Protein AF-A0ABD1UNP8-F1 (afdb_monomer_lite)

Foldseek 3Di:
DDDDDDDDLVVQVVVCVVQQQPPDPVVVVCVVVVHDDPPDDDDPDDDPDDSCVRDNVVKDKDWDWDDDPPPVDPDIFTFIATSNHTGDGDPVSRVCVVVCVVVVVVVVVVPPPPPPD

Radius of gyration: 16.63 Å; chains: 1; bounding box: 44×33×43 Å

Secondary structure (DSSP, 8-state):
--------HHHHHHHHHHTTTT--HHHHHHHHTTPPPPPPPPSS------HHHHS-TT--EEEEEEE-GGGS---EEEEEEETTEEEPPPHHHHHHHHHTTTHHHHHHHHS-TTT--

Sequence (117 aa):
MARLRFAHVETLLPFSCLIGLFLDGSELELILREQPLQLHPKPPQKRIWRGSTVAHFAGNNMLVLYSCPANNSSKYFVQVLHNEYPTPMPVSLLSSIIQQKAKLNDLLQDCFCLVEC

Structure (mmCIF, N/CA/C/O backbone):
data_AF-A0ABD1UNP8-F1
#
_entry.id   AF-A0ABD1UNP8-F1
#
loop_
_atom_site.group_PDB
_atom_site.id
_atom_site.type_symbol
_atom_site.label_atom_id
_atom_site.label_alt_id
_atom_site.label_comp_id
_atom_site.label_asym_id
_atom_site.label_entity_id
_atom_site.label_seq_id
_atom_site.pdbx_PDB_ins_code
_atom_site.Cartn_x
_atom_site.Cartn_y
_atom_site.Cartn_z
_atom_site.occupancy
_atom_site.B_iso_or_equiv
_atom_site.auth_seq_id
_atom_site.auth_comp_id
_atom_site.auth_asym_id
_atom_site.auth_atom_id
_atom_site.pdbx_PDB_model_num
ATOM 1 N N . MET A 1 1 ? -19.095 -1.357 7.943 1.00 67.44 1 MET A N 1
ATOM 2 C CA . MET A 1 1 ? -19.310 -1.567 6.494 1.00 67.44 1 MET A CA 1
ATOM 3 C C . MET A 1 1 ? -17.950 -1.584 5.819 1.00 67.44 1 MET A C 1
ATOM 5 O O . MET A 1 1 ? -17.167 -0.679 6.082 1.00 67.44 1 MET A O 1
ATOM 9 N N . ALA A 1 2 ? -17.642 -2.610 5.026 1.00 84.19 2 ALA A N 1
ATOM 10 C CA . ALA A 1 2 ? -16.392 -2.662 4.268 1.00 84.19 2 ALA A CA 1
ATOM 11 C C . ALA A 1 2 ? -16.511 -1.801 2.999 1.00 84.19 2 ALA A C 1
ATOM 13 O O . ALA A 1 2 ? -17.576 -1.764 2.382 1.00 84.19 2 ALA A O 1
ATOM 14 N N . ARG A 1 3 ? -15.436 -1.100 2.618 1.00 90.06 3 ARG A N 1
ATOM 15 C CA . ARG A 1 3 ? -15.389 -0.270 1.406 1.00 90.06 3 ARG A CA 1
ATOM 16 C C . ARG A 1 3 ? -14.315 -0.800 0.465 1.00 90.06 3 ARG A C 1
ATOM 18 O O . ARG A 1 3 ? -13.137 -0.747 0.800 1.00 90.06 3 ARG A O 1
ATOM 25 N N . LEU A 1 4 ? -14.732 -1.260 -0.711 1.00 91.19 4 LEU A N 1
ATOM 26 C CA . LEU A 1 4 ? -13.843 -1.750 -1.760 1.00 91.19 4 LEU A CA 1
ATOM 27 C C . LEU A 1 4 ? -13.666 -0.678 -2.841 1.00 91.19 4 LEU A C 1
ATOM 29 O O . LEU A 1 4 ? -14.620 0.018 -3.194 1.00 91.19 4 LEU A O 1
ATOM 33 N N . ARG A 1 5 ? -12.441 -0.526 -3.344 1.00 91.62 5 ARG A N 1
ATOM 34 C CA . ARG A 1 5 ? -12.109 0.354 -4.468 1.00 91.62 5 ARG A CA 1
ATOM 35 C C . ARG A 1 5 ? -11.205 -0.405 -5.428 1.00 91.62 5 ARG A C 1
ATOM 37 O O . ARG A 1 5 ? -10.309 -1.115 -4.984 1.00 91.62 5 ARG A O 1
ATOM 44 N N . PHE A 1 6 ? -11.442 -0.217 -6.718 1.00 91.94 6 PHE A N 1
ATOM 45 C CA . PHE A 1 6 ? -10.619 -0.762 -7.790 1.00 91.94 6 PHE A CA 1
ATOM 46 C C . PHE A 1 6 ? -9.884 0.385 -8.466 1.00 91.94 6 PHE A C 1
ATOM 48 O O . PHE A 1 6 ? -10.459 1.459 -8.654 1.00 91.94 6 PHE A O 1
ATOM 55 N N . ALA A 1 7 ? -8.619 0.165 -8.793 1.00 90.00 7 ALA A N 1
ATOM 56 C CA . ALA A 1 7 ? -7.789 1.139 -9.477 1.00 90.00 7 ALA A CA 1
ATOM 57 C C . ALA A 1 7 ? -6.687 0.425 -10.263 1.00 90.00 7 ALA A C 1
ATOM 59 O O . ALA A 1 7 ? -6.402 -0.750 -10.019 1.00 90.00 7 ALA A O 1
ATOM 60 N N . HIS A 1 8 ? -6.077 1.147 -11.198 1.00 90.56 8 HIS A N 1
ATOM 61 C CA . HIS A 1 8 ? -4.928 0.654 -11.946 1.00 90.56 8 HIS A CA 1
ATOM 62 C C . HIS A 1 8 ? -3.647 0.691 -11.098 1.00 90.56 8 HIS A C 1
ATOM 64 O O . HIS A 1 8 ? -3.590 1.352 -10.055 1.00 90.56 8 HIS A O 1
ATOM 70 N N . VAL A 1 9 ? -2.604 -0.014 -11.549 1.00 87.38 9 VAL A N 1
ATOM 71 C CA . VAL A 1 9 ? -1.307 -0.059 -10.852 1.00 87.38 9 VAL A CA 1
ATOM 72 C C . VAL A 1 9 ? -0.693 1.332 -10.714 1.00 87.38 9 VAL A C 1
ATOM 74 O O . VAL A 1 9 ? -0.139 1.661 -9.670 1.00 87.38 9 VAL A O 1
ATOM 77 N N . GLU A 1 10 ? -0.886 2.179 -11.716 1.00 88.19 10 GLU A N 1
ATOM 78 C CA . GLU A 1 10 ? -0.436 3.566 -11.761 1.00 88.19 10 GLU A CA 1
ATOM 79 C C . GLU A 1 10 ? -1.093 4.426 -10.674 1.00 88.19 10 GLU A C 1
ATOM 81 O O . GLU A 1 10 ? -0.539 5.444 -10.282 1.00 88.19 10 GLU A O 1
ATOM 86 N N . THR A 1 11 ? -2.248 4.012 -10.145 1.00 87.56 11 THR A N 1
ATOM 87 C CA . THR A 1 11 ? -2.903 4.654 -8.996 1.00 87.56 11 THR A CA 1
ATOM 88 C C . THR A 1 11 ? -2.509 3.995 -7.677 1.00 87.56 11 THR A C 1
ATOM 90 O O . THR A 1 11 ? -2.325 4.672 -6.667 1.00 87.56 11 THR A O 1
ATOM 93 N N . LEU A 1 12 ? -2.380 2.666 -7.663 1.00 85.19 12 LEU A N 1
ATOM 94 C CA . LEU A 1 12 ? -2.033 1.922 -6.453 1.00 85.19 12 LEU A CA 1
ATOM 95 C C . LEU A 1 12 ? -0.599 2.197 -5.999 1.00 85.19 12 LEU A C 1
ATOM 97 O O . LEU A 1 12 ? -0.359 2.285 -4.801 1.00 85.19 12 LEU A O 1
ATOM 101 N N . LEU A 1 13 ? 0.332 2.377 -6.934 1.00 84.69 13 LEU A N 1
ATOM 102 C CA . LEU A 1 13 ? 1.731 2.656 -6.638 1.00 84.69 13 LEU A CA 1
ATOM 103 C C . LEU A 1 13 ? 1.930 3.974 -5.860 1.00 84.69 13 LEU A C 1
ATOM 105 O O . LEU A 1 13 ? 2.464 3.908 -4.751 1.00 84.69 13 LEU A O 1
ATOM 109 N N . PRO A 1 14 ? 1.478 5.150 -6.346 1.00 82.44 14 PRO A N 1
ATOM 110 C CA . PRO A 1 14 ? 1.598 6.394 -5.587 1.00 82.44 14 PRO A CA 1
ATOM 111 C C . PRO A 1 14 ? 0.795 6.354 -4.284 1.00 82.44 14 PRO A C 1
ATOM 113 O O . PRO A 1 14 ? 1.245 6.897 -3.279 1.00 82.44 14 PRO A O 1
ATOM 116 N N . PHE A 1 15 ? -0.346 5.655 -4.249 1.00 83.25 15 PHE A N 1
ATOM 117 C CA . PHE A 1 15 ? -1.087 5.447 -3.005 1.00 83.25 15 PHE A CA 1
ATOM 118 C C . PHE A 1 15 ? -0.271 4.661 -1.967 1.00 83.25 15 PHE A C 1
ATOM 120 O O . PHE A 1 15 ? -0.201 5.064 -0.808 1.00 83.25 15 PHE A O 1
ATOM 127 N N . SER A 1 16 ? 0.383 3.568 -2.373 1.00 82.12 16 SER A N 1
ATOM 128 C CA . SER A 1 16 ? 1.272 2.788 -1.507 1.00 82.12 16 SER A CA 1
ATOM 129 C C . SER A 1 16 ? 2.471 3.606 -1.013 1.00 82.12 16 SER A C 1
ATOM 131 O O . SER A 1 16 ? 2.877 3.431 0.137 1.00 82.12 16 SER A O 1
ATOM 133 N N . CYS A 1 17 ? 3.001 4.517 -1.835 1.00 78.50 17 CYS A N 1
ATOM 134 C CA . CYS A 1 17 ? 4.031 5.473 -1.419 1.00 78.50 17 CYS A CA 1
ATOM 135 C C . CYS A 1 17 ? 3.499 6.468 -0.379 1.00 78.50 17 CYS A C 1
ATOM 137 O O . CYS A 1 17 ? 4.142 6.673 0.646 1.00 78.50 17 CYS A O 1
ATOM 139 N N . LEU A 1 18 ? 2.308 7.034 -0.605 1.00 78.31 18 LEU A N 1
ATOM 140 C CA . LEU A 1 18 ? 1.683 8.021 0.283 1.00 78.31 18 LEU A CA 1
ATOM 141 C C . LEU A 1 18 ? 1.459 7.472 1.697 1.00 78.31 18 LEU A C 1
ATOM 143 O O . LEU A 1 18 ? 1.708 8.163 2.680 1.00 78.31 18 LEU A O 1
ATOM 147 N N . ILE A 1 19 ? 1.011 6.220 1.810 1.00 78.62 19 ILE A N 1
ATOM 148 C CA . ILE A 1 19 ? 0.813 5.562 3.113 1.00 78.62 19 ILE A CA 1
ATOM 149 C C . ILE A 1 19 ? 2.109 4.972 3.691 1.00 78.62 19 ILE A C 1
ATOM 151 O O . ILE A 1 19 ? 2.082 4.340 4.746 1.00 78.62 19 ILE A O 1
ATOM 155 N N . GLY A 1 20 ? 3.235 5.140 2.994 1.00 78.88 20 GLY A N 1
ATOM 156 C CA . GLY A 1 20 ? 4.552 4.705 3.441 1.00 78.88 20 GLY A CA 1
ATOM 157 C C . GLY A 1 20 ? 4.738 3.190 3.521 1.00 78.88 20 GLY A C 1
ATOM 158 O O . GLY A 1 20 ? 5.527 2.727 4.338 1.00 78.88 20 GLY A O 1
ATOM 159 N N . LEU A 1 21 ? 4.026 2.406 2.703 1.00 81.00 21 LEU A N 1
ATOM 160 C CA . LEU A 1 21 ? 4.005 0.939 2.814 1.00 81.00 21 LEU A CA 1
ATOM 161 C C . LEU A 1 21 ? 5.357 0.276 2.493 1.00 81.00 21 LEU A C 1
ATOM 163 O O . LEU A 1 21 ? 5.636 -0.818 2.973 1.00 81.00 21 LEU A O 1
ATOM 167 N N . PHE A 1 22 ? 6.187 0.940 1.687 1.00 79.94 22 PHE A N 1
ATOM 168 C CA . PHE A 1 22 ? 7.488 0.437 1.227 1.00 79.94 22 PHE A CA 1
ATOM 169 C C . PHE A 1 22 ? 8.627 1.434 1.475 1.00 79.94 22 PHE A C 1
ATOM 171 O O . PHE A 1 22 ? 9.646 1.374 0.789 1.00 79.94 22 PHE A O 1
ATOM 178 N N . LEU A 1 23 ? 8.444 2.374 2.409 1.00 75.56 23 LEU A N 1
ATOM 179 C CA . LEU A 1 23 ? 9.505 3.305 2.794 1.00 75.56 23 LEU A CA 1
ATOM 180 C C . LEU A 1 23 ? 10.546 2.586 3.648 1.00 75.56 23 LEU A C 1
ATOM 182 O O . LEU A 1 23 ? 10.195 1.886 4.601 1.00 75.56 23 LEU A O 1
ATOM 186 N N . ASP A 1 24 ? 11.819 2.794 3.324 1.00 70.06 24 ASP A N 1
ATOM 187 C CA . ASP A 1 24 ? 12.915 2.297 4.145 1.00 70.06 24 ASP A CA 1
ATOM 188 C C . ASP A 1 24 ? 13.123 3.212 5.362 1.00 70.06 24 ASP A C 1
ATOM 190 O O . ASP A 1 24 ? 13.018 4.442 5.281 1.00 70.06 24 ASP A O 1
ATOM 194 N N . GLY A 1 25 ? 13.404 2.616 6.520 1.00 66.12 25 GLY A N 1
ATOM 195 C CA . GLY A 1 25 ? 13.386 3.320 7.806 1.00 66.12 25 GLY A CA 1
ATOM 196 C C . GLY A 1 25 ? 14.410 4.456 7.908 1.00 66.12 25 GLY A C 1
ATOM 197 O O . GLY A 1 25 ? 14.157 5.445 8.593 1.00 66.12 25 GLY A O 1
ATOM 198 N N . SER A 1 26 ? 15.542 4.355 7.204 1.00 71.31 26 SER A N 1
ATOM 199 C CA . SER A 1 26 ? 16.569 5.404 7.171 1.00 71.31 26 SER A CA 1
ATOM 200 C C . SER A 1 26 ? 16.169 6.624 6.341 1.00 71.31 26 SER A C 1
ATOM 202 O O . SER A 1 26 ? 16.604 7.734 6.639 1.00 71.31 26 SER A O 1
ATOM 204 N N . GLU A 1 27 ? 15.350 6.437 5.305 1.00 72.75 27 GLU A N 1
ATOM 205 C CA . GLU A 1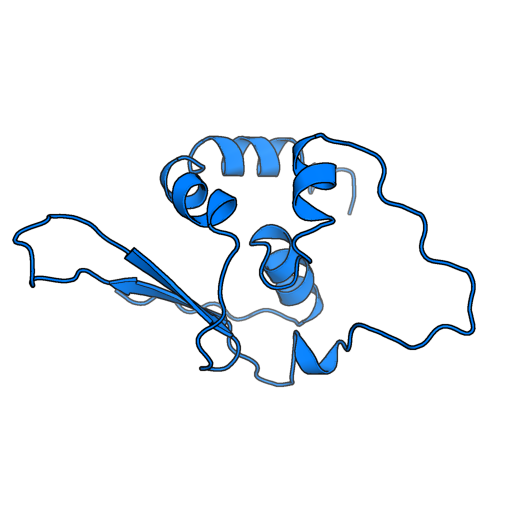 27 ? 14.907 7.520 4.418 1.00 72.75 27 GLU A CA 1
ATOM 206 C C . GLU A 1 27 ? 13.713 8.275 5.002 1.00 72.75 27 GLU A C 1
ATOM 208 O O . GLU A 1 27 ? 13.574 9.476 4.779 1.00 72.75 27 GLU A O 1
ATOM 213 N N . LEU A 1 28 ? 12.888 7.606 5.813 1.00 73.50 28 LEU A N 1
ATOM 214 C CA . LEU A 1 28 ? 11.719 8.217 6.440 1.00 73.50 28 LEU A CA 1
ATOM 215 C C . LEU A 1 28 ? 12.079 9.433 7.307 1.00 73.50 28 LEU A C 1
ATOM 217 O O . LEU A 1 28 ? 11.409 10.457 7.227 1.00 73.50 28 LEU A O 1
ATOM 221 N N . GLU A 1 29 ? 13.144 9.350 8.108 1.00 74.88 29 GLU A N 1
ATOM 222 C CA . GLU A 1 29 ? 13.612 10.477 8.932 1.00 74.88 29 GLU A CA 1
ATOM 223 C C . GLU A 1 29 ? 14.069 11.672 8.086 1.00 74.88 29 GLU A C 1
ATOM 225 O O . GLU A 1 29 ? 13.852 12.819 8.474 1.00 74.88 29 GLU A O 1
ATOM 230 N N . LEU A 1 30 ? 14.680 11.415 6.927 1.00 76.75 30 LEU A N 1
ATOM 231 C CA . LEU A 1 30 ? 15.103 12.462 5.996 1.00 76.75 30 LEU A CA 1
ATOM 232 C C . LEU A 1 30 ? 13.887 13.120 5.339 1.00 76.75 30 LEU A C 1
ATOM 234 O O . LEU A 1 30 ? 13.800 14.345 5.323 1.00 76.75 30 LEU A O 1
ATOM 238 N N . ILE A 1 31 ? 12.917 12.316 4.889 1.00 74.81 31 ILE A N 1
ATOM 239 C CA . ILE A 1 31 ? 11.660 12.788 4.290 1.00 74.81 31 ILE A CA 1
ATOM 240 C C . ILE A 1 31 ? 10.874 13.645 5.288 1.00 74.81 31 ILE A C 1
ATOM 242 O O . ILE A 1 31 ? 10.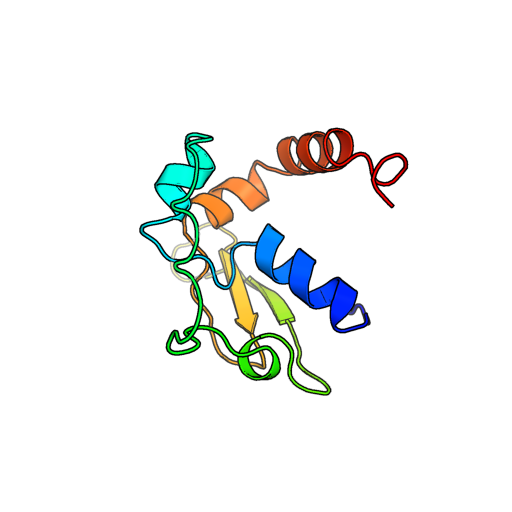432 14.737 4.946 1.00 74.81 31 ILE A O 1
ATOM 246 N N . LEU A 1 32 ? 10.739 13.195 6.540 1.00 73.31 32 LEU A N 1
ATOM 247 C CA . LEU A 1 32 ? 10.028 13.938 7.588 1.00 73.31 32 LEU A CA 1
ATOM 248 C C . LEU A 1 32 ? 10.690 15.276 7.943 1.00 73.31 32 LEU A C 1
ATOM 250 O O . LEU A 1 32 ? 10.021 16.164 8.466 1.00 73.31 32 LEU A O 1
ATOM 254 N N . ARG A 1 33 ? 11.993 15.414 7.684 1.00 81.31 33 ARG A N 1
ATOM 255 C CA . ARG A 1 33 ? 12.763 16.649 7.890 1.00 81.31 33 ARG A CA 1
ATOM 256 C C . ARG A 1 33 ? 12.927 17.465 6.609 1.00 81.31 33 ARG A C 1
ATOM 258 O O . ARG A 1 33 ? 13.714 18.408 6.620 1.00 81.31 33 ARG A O 1
ATOM 265 N N . GLU A 1 34 ? 12.247 17.075 5.528 1.00 79.31 34 GLU A N 1
ATOM 266 C CA . GLU A 1 34 ? 12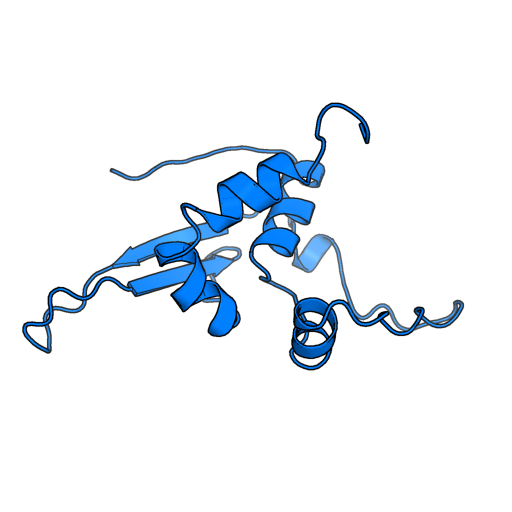.351 17.686 4.195 1.00 79.31 34 GLU A CA 1
ATOM 267 C C . GLU A 1 34 ? 13.804 17.787 3.701 1.00 79.31 34 GLU A C 1
ATOM 269 O O . GLU A 1 34 ? 14.193 18.703 2.977 1.00 79.31 34 GLU A O 1
ATOM 274 N N . GLN A 1 35 ? 14.640 16.835 4.116 1.00 81.50 35 GLN A N 1
ATOM 275 C CA . GLN A 1 35 ? 16.033 16.785 3.706 1.00 81.50 35 GLN A CA 1
ATOM 276 C C . GLN A 1 35 ? 16.158 16.088 2.353 1.00 81.50 35 GLN A C 1
ATOM 278 O O . GLN A 1 35 ? 15.440 15.121 2.081 1.00 81.50 35 GLN A O 1
ATOM 283 N N . PRO A 1 36 ? 17.094 16.540 1.501 1.00 79.75 36 PRO A N 1
ATOM 284 C CA . PRO A 1 36 ? 17.315 15.914 0.213 1.00 79.75 36 PRO A CA 1
ATOM 285 C C . PRO A 1 36 ? 17.742 14.456 0.403 1.00 79.75 36 PRO A C 1
ATOM 287 O O . PRO A 1 36 ? 18.699 14.154 1.121 1.00 79.75 36 PRO A O 1
ATOM 290 N N . LEU A 1 37 ? 17.036 13.554 -0.276 1.00 80.19 37 LEU A N 1
ATOM 291 C CA . LEU A 1 37 ? 17.440 12.158 -0.384 1.00 80.19 37 LEU A CA 1
ATOM 292 C C . LEU A 1 37 ? 18.716 12.062 -1.226 1.00 80.19 37 LEU A C 1
ATOM 294 O O . LEU A 1 37 ? 18.934 12.845 -2.156 1.00 80.19 37 LEU A O 1
ATOM 298 N N . GLN A 1 38 ? 19.572 11.091 -0.906 1.00 80.38 38 GLN A N 1
ATOM 299 C CA . GLN A 1 38 ? 20.742 10.835 -1.737 1.00 80.38 38 GLN A CA 1
ATOM 300 C C . GLN A 1 38 ? 20.282 10.392 -3.124 1.00 80.38 38 GLN A C 1
ATOM 302 O O . GLN A 1 38 ? 19.443 9.503 -3.264 1.00 80.38 38 GLN A O 1
ATOM 307 N N . LEU A 1 39 ? 20.846 11.015 -4.158 1.00 78.31 39 LEU A N 1
ATOM 308 C CA . LEU A 1 39 ? 20.573 10.616 -5.531 1.00 78.31 39 LEU A CA 1
ATOM 309 C C . LEU A 1 39 ? 20.966 9.153 -5.718 1.00 78.31 39 LEU A C 1
ATOM 311 O O . LEU A 1 39 ? 22.088 8.755 -5.389 1.00 78.31 39 LEU A O 1
ATOM 315 N N . HIS A 1 40 ? 20.051 8.368 -6.289 1.00 73.88 40 HIS A N 1
ATOM 316 C CA . HIS A 1 40 ? 20.360 6.994 -6.645 1.00 73.88 40 HIS A CA 1
ATOM 317 C C . HIS A 1 40 ? 21.594 6.963 -7.563 1.00 73.88 40 HIS A C 1
ATOM 319 O O . HIS A 1 40 ? 21.676 7.742 -8.522 1.00 73.88 40 HIS A O 1
ATOM 325 N N . PRO A 1 41 ? 22.569 6.079 -7.296 1.00 82.06 41 PRO A N 1
ATOM 326 C CA . PRO A 1 41 ? 23.761 5.989 -8.122 1.00 82.06 41 PRO A CA 1
ATOM 327 C C . PRO A 1 41 ? 23.413 5.595 -9.559 1.00 82.06 41 PRO A C 1
ATOM 329 O O . PRO A 1 41 ? 22.428 4.901 -9.824 1.00 82.06 41 PRO A O 1
ATOM 332 N N . LYS A 1 42 ? 24.255 6.018 -10.506 1.00 81.12 42 LYS A N 1
ATOM 333 C CA . LYS A 1 42 ? 24.051 5.700 -11.922 1.00 81.12 42 LYS A CA 1
ATOM 334 C C . LYS A 1 42 ? 24.090 4.177 -12.151 1.00 81.12 42 LYS A C 1
ATOM 336 O O . LYS A 1 42 ? 24.870 3.486 -11.492 1.00 81.12 42 LYS A O 1
ATOM 341 N N . PRO A 1 43 ? 23.287 3.644 -13.091 1.00 80.94 43 PRO A N 1
ATOM 342 C CA . PRO A 1 43 ? 23.378 2.243 -13.498 1.00 80.94 43 PRO A CA 1
ATOM 343 C C . PRO A 1 43 ? 24.807 1.862 -13.944 1.00 80.94 43 PRO A C 1
ATOM 345 O O . PRO A 1 43 ? 25.510 2.724 -14.475 1.00 80.94 43 PRO A O 1
ATOM 348 N N . PRO A 1 44 ? 25.233 0.589 -13.806 1.00 84.62 44 PRO A N 1
ATOM 349 C CA . PRO A 1 44 ? 24.441 -0.572 -13.404 1.00 84.62 44 PRO A CA 1
ATOM 350 C C . PRO A 1 44 ? 24.365 -0.740 -11.880 1.00 84.62 44 PRO A C 1
ATOM 352 O O . PRO A 1 44 ? 25.372 -0.877 -11.192 1.00 84.62 44 PRO A O 1
ATOM 355 N N . GLN A 1 45 ? 23.141 -0.795 -11.358 1.00 78.31 45 GLN A N 1
ATOM 356 C CA . GLN A 1 45 ? 22.864 -1.054 -9.948 1.00 78.31 45 GLN A CA 1
ATOM 357 C C . GLN A 1 45 ? 21.948 -2.261 -9.796 1.00 78.31 45 GLN A C 1
ATOM 359 O O . GLN A 1 45 ? 21.071 -2.508 -10.629 1.00 78.31 45 GLN A O 1
ATOM 364 N N . LYS A 1 46 ? 22.123 -3.006 -8.701 1.00 80.25 46 LYS A N 1
ATOM 365 C CA . LYS A 1 46 ? 21.190 -4.072 -8.345 1.00 80.25 46 LYS A CA 1
ATOM 366 C C . LYS A 1 46 ? 19.862 -3.429 -7.961 1.00 80.25 46 LYS A C 1
ATOM 368 O O . LYS A 1 46 ? 19.785 -2.663 -7.008 1.00 80.25 46 LYS A O 1
ATOM 373 N N . ARG A 1 47 ? 18.814 -3.755 -8.712 1.00 73.44 47 ARG A N 1
ATOM 374 C CA . ARG A 1 47 ? 17.459 -3.279 -8.445 1.00 73.44 47 ARG A CA 1
ATOM 375 C C . ARG A 1 47 ? 17.009 -3.769 -7.060 1.00 73.44 47 ARG A C 1
ATOM 377 O O . ARG A 1 47 ? 16.796 -4.968 -6.884 1.00 73.44 47 ARG A O 1
ATOM 384 N N . ILE A 1 48 ? 16.860 -2.844 -6.114 1.00 74.25 48 ILE A N 1
ATOM 385 C CA . ILE A 1 48 ? 16.353 -3.116 -4.756 1.00 74.25 48 ILE A CA 1
ATOM 386 C C . ILE A 1 48 ? 14.828 -3.268 -4.714 1.00 74.25 48 ILE A C 1
ATOM 388 O O . ILE A 1 48 ? 14.295 -3.905 -3.814 1.00 74.25 48 ILE A O 1
ATOM 392 N N . TRP A 1 49 ? 14.131 -2.748 -5.726 1.00 74.31 49 TRP A N 1
ATOM 393 C CA . TRP A 1 49 ? 12.675 -2.654 -5.740 1.00 74.31 49 TRP A CA 1
ATOM 394 C C . TRP A 1 49 ? 12.065 -3.280 -6.994 1.00 74.31 49 TRP A C 1
ATOM 396 O O . TRP A 1 49 ? 12.526 -3.024 -8.103 1.00 74.31 49 TRP A O 1
ATOM 406 N N . ARG A 1 50 ? 11.015 -4.095 -6.871 1.00 81.88 50 ARG A N 1
ATOM 407 C CA . ARG A 1 50 ? 10.344 -4.714 -8.026 1.00 81.88 50 ARG A CA 1
ATOM 408 C C . ARG A 1 50 ? 8.882 -4.294 -8.068 1.00 81.88 50 ARG A C 1
ATOM 410 O O . ARG A 1 50 ? 8.152 -4.554 -7.122 1.00 81.88 50 ARG A O 1
ATOM 417 N N . GLY A 1 51 ? 8.451 -3.749 -9.207 1.00 79.06 51 GLY A N 1
ATOM 418 C CA . GLY A 1 51 ? 7.051 -3.368 -9.421 1.00 79.06 51 GLY A CA 1
ATOM 419 C C . GLY A 1 51 ? 6.089 -4.535 -9.249 1.00 79.06 51 GLY A C 1
ATOM 420 O O . GLY A 1 51 ? 5.036 -4.356 -8.652 1.00 79.06 51 GLY A O 1
ATOM 421 N N . SER A 1 52 ? 6.505 -5.743 -9.654 1.00 82.69 52 SER A N 1
ATOM 422 C CA . SER A 1 52 ? 5.753 -6.960 -9.354 1.00 82.69 52 SER A CA 1
ATOM 423 C C . SER A 1 52 ? 5.494 -7.062 -7.856 1.00 82.69 52 SER A C 1
ATOM 425 O O . SER A 1 52 ? 4.344 -7.145 -7.489 1.00 82.69 52 SER A O 1
ATOM 427 N N . THR A 1 53 ? 6.515 -6.914 -7.005 1.00 82.31 53 THR A N 1
ATOM 428 C CA . THR A 1 53 ? 6.406 -7.053 -5.544 1.00 82.31 53 THR A CA 1
ATOM 429 C C . THR A 1 53 ? 5.415 -6.077 -4.907 1.00 82.31 53 THR A C 1
ATOM 431 O O . THR A 1 53 ? 4.768 -6.452 -3.939 1.00 82.31 53 THR A O 1
ATOM 434 N N . VAL A 1 54 ? 5.281 -4.862 -5.443 1.00 80.94 54 VAL A N 1
ATOM 435 C CA . VAL A 1 54 ? 4.411 -3.814 -4.877 1.00 80.94 54 VAL A CA 1
ATOM 436 C C . VAL A 1 54 ? 3.013 -3.791 -5.482 1.00 80.94 54 VAL A C 1
ATOM 438 O O . VAL A 1 54 ? 2.050 -3.435 -4.810 1.00 80.94 54 VAL A O 1
ATOM 441 N N . ALA A 1 55 ? 2.877 -4.149 -6.751 1.00 84.94 55 ALA A N 1
ATOM 442 C CA . ALA A 1 55 ? 1.607 -4.099 -7.452 1.00 84.94 55 ALA A CA 1
ATOM 443 C C . ALA A 1 55 ? 1.511 -5.261 -8.440 1.00 84.94 55 ALA A C 1
ATOM 445 O O . ALA A 1 55 ? 1.602 -5.104 -9.659 1.00 84.94 55 ALA A O 1
ATOM 446 N N . HIS A 1 56 ? 1.344 -6.457 -7.878 1.00 86.06 56 HIS A N 1
ATOM 447 C CA . HIS A 1 56 ? 1.060 -7.663 -8.641 1.00 86.06 56 HIS A CA 1
ATOM 448 C C . HIS A 1 56 ? -0.290 -7.548 -9.363 1.00 86.06 56 HIS A C 1
ATOM 450 O O . HIS A 1 56 ? -1.194 -6.823 -8.934 1.00 86.06 56 HIS A O 1
ATOM 456 N N . PHE A 1 57 ? -0.453 -8.325 -10.435 1.00 87.19 57 PHE A N 1
ATOM 457 C CA . PHE A 1 57 ? -1.757 -8.495 -11.068 1.00 87.19 57 PHE A CA 1
ATOM 458 C C . PHE A 1 57 ? -2.790 -8.963 -10.045 1.00 87.19 57 PHE A C 1
ATOM 460 O O . PHE A 1 57 ? -2.538 -9.906 -9.298 1.00 87.19 57 PHE A O 1
ATOM 467 N N . ALA A 1 58 ? -3.939 -8.285 -10.028 1.00 88.50 58 ALA A N 1
ATOM 468 C CA . ALA A 1 58 ? -5.012 -8.513 -9.060 1.00 88.50 58 ALA A CA 1
ATOM 469 C C . ALA A 1 58 ? -4.577 -8.393 -7.582 1.00 88.50 58 ALA A C 1
ATOM 471 O O . ALA A 1 58 ? -5.234 -8.947 -6.702 1.00 88.50 58 ALA A O 1
ATOM 472 N N . GLY A 1 59 ? -3.498 -7.655 -7.298 1.00 87.38 59 GLY A N 1
ATOM 473 C CA . GLY A 1 59 ? -3.055 -7.393 -5.933 1.00 87.38 59 GLY A CA 1
ATOM 474 C C . GLY A 1 59 ? -4.102 -6.621 -5.131 1.00 87.38 59 GLY A C 1
ATOM 475 O O . GLY A 1 59 ? -4.776 -5.728 -5.651 1.00 87.38 59 GLY A O 1
ATOM 476 N N . ASN A 1 60 ? -4.225 -6.953 -3.846 1.00 89.50 60 ASN A N 1
ATOM 477 C CA . ASN A 1 60 ? -5.107 -6.255 -2.916 1.00 89.50 60 ASN A CA 1
ATOM 478 C C . ASN A 1 60 ? -4.307 -5.485 -1.854 1.00 89.50 60 ASN A C 1
ATOM 480 O O . ASN A 1 60 ? -3.237 -5.901 -1.428 1.00 89.50 60 ASN A O 1
ATOM 484 N N . ASN A 1 61 ? -4.826 -4.331 -1.441 1.00 88.75 61 ASN A N 1
ATOM 485 C CA . ASN A 1 61 ? -4.306 -3.546 -0.325 1.00 88.75 61 ASN A CA 1
ATOM 486 C C . ASN A 1 61 ? -5.465 -3.309 0.634 1.00 88.75 61 ASN A C 1
ATOM 488 O O . ASN A 1 61 ? -6.436 -2.644 0.271 1.00 88.75 61 ASN A O 1
ATOM 492 N N . MET A 1 62 ? -5.387 -3.868 1.839 1.00 90.19 62 MET A N 1
ATOM 493 C CA . MET A 1 62 ? -6.457 -3.772 2.828 1.00 90.19 62 MET A CA 1
ATOM 494 C C . MET A 1 62 ? -6.014 -2.964 4.040 1.00 90.19 62 MET A C 1
ATOM 496 O O . MET A 1 62 ? -4.953 -3.204 4.608 1.00 90.19 62 MET A O 1
ATOM 500 N N . LEU A 1 63 ? -6.874 -2.039 4.463 1.00 88.94 63 LEU A N 1
ATOM 501 C CA . LEU A 1 63 ? -6.771 -1.325 5.732 1.00 88.94 63 LEU A CA 1
ATOM 502 C C . LEU A 1 63 ? -7.850 -1.878 6.662 1.00 88.94 63 LEU A C 1
ATOM 504 O O . LEU A 1 63 ? -9.042 -1.645 6.454 1.00 88.94 63 LEU A O 1
ATOM 508 N N . VAL A 1 64 ? -7.430 -2.642 7.664 1.00 88.12 64 VAL A N 1
ATOM 509 C CA . VAL A 1 64 ? -8.313 -3.320 8.611 1.00 88.12 64 VAL A CA 1
ATOM 510 C C . VAL A 1 64 ? -8.366 -2.515 9.901 1.00 88.12 64 VAL A C 1
ATOM 512 O O . VAL A 1 64 ? -7.360 -2.372 10.590 1.00 88.12 64 VAL A O 1
ATOM 515 N N . LEU A 1 65 ? -9.549 -1.998 10.233 1.00 86.25 65 LEU A N 1
ATOM 516 C CA . LEU A 1 65 ? -9.822 -1.373 11.524 1.00 86.25 65 LEU A CA 1
ATOM 517 C C . LEU A 1 65 ? -10.393 -2.431 12.472 1.00 86.25 65 LEU A C 1
ATOM 519 O O . LEU A 1 65 ? -11.443 -3.005 12.183 1.00 86.25 65 LEU A O 1
ATOM 523 N N . TYR A 1 66 ? -9.734 -2.673 13.600 1.00 84.62 66 TYR A N 1
ATOM 524 C CA . TYR A 1 66 ? -10.184 -3.643 14.599 1.00 84.62 66 TYR A CA 1
ATOM 525 C C . TYR A 1 66 ? -10.042 -3.092 16.020 1.00 84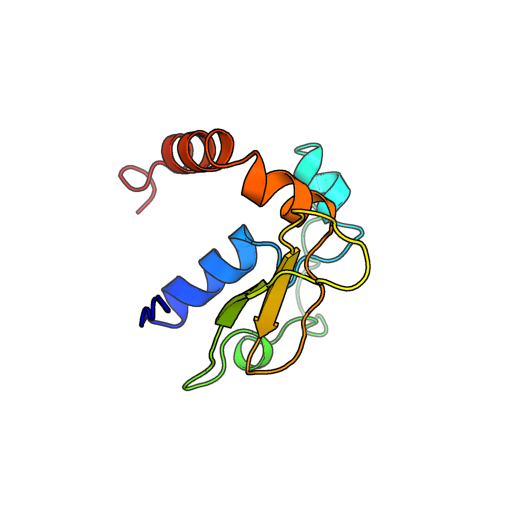.62 66 TYR A C 1
ATOM 527 O O . TYR A 1 66 ? -9.275 -2.165 16.276 1.00 84.62 66 TYR A O 1
ATOM 535 N N . SER A 1 67 ? -10.799 -3.654 16.959 1.00 84.00 67 SER A N 1
ATOM 536 C CA . SER A 1 67 ? -10.682 -3.366 18.389 1.00 84.00 67 SER A CA 1
ATOM 537 C C . SER A 1 67 ? -10.341 -4.651 19.137 1.00 84.00 67 SER A C 1
ATOM 539 O O . SER A 1 67 ? -10.817 -5.732 18.792 1.00 84.00 67 SER A O 1
ATOM 541 N N . CYS A 1 68 ? -9.482 -4.547 20.152 1.00 81.75 68 CYS A N 1
ATOM 542 C CA . CYS A 1 68 ? -9.128 -5.679 21.001 1.00 81.75 68 CYS A CA 1
ATOM 543 C C . CYS A 1 68 ? -9.877 -5.558 22.339 1.00 81.75 68 CYS A C 1
ATOM 545 O O . CYS A 1 68 ? -9.557 -4.661 23.126 1.00 81.75 68 CYS A O 1
ATOM 547 N N . PRO A 1 69 ? -10.857 -6.433 22.627 1.00 76.75 69 PRO A N 1
ATOM 548 C CA . PRO A 1 69 ? -11.654 -6.346 23.851 1.00 76.75 69 PRO A CA 1
ATOM 549 C C . PRO A 1 69 ? -10.882 -6.749 25.119 1.00 76.75 69 PRO A C 1
ATOM 551 O O . PRO A 1 69 ? -11.359 -6.494 26.220 1.00 76.75 69 PRO A O 1
ATOM 554 N N . ALA A 1 70 ? -9.677 -7.316 24.992 1.00 72.62 70 ALA A N 1
ATOM 555 C CA . ALA A 1 70 ? -8.911 -7.896 26.100 1.00 72.62 70 ALA A CA 1
ATOM 556 C C . ALA A 1 70 ? -8.523 -6.917 27.233 1.00 72.62 70 ALA A C 1
ATOM 558 O O . ALA A 1 70 ? -8.140 -7.373 28.301 1.00 72.62 70 ALA A O 1
ATOM 559 N N . ASN A 1 71 ? -8.633 -5.596 27.032 1.00 62.00 71 ASN A N 1
ATOM 560 C CA . ASN A 1 71 ? -8.209 -4.582 28.011 1.00 62.00 71 ASN A CA 1
ATOM 561 C C . ASN A 1 71 ? -9.303 -3.575 28.417 1.00 62.00 71 ASN A C 1
ATOM 563 O O . ASN A 1 71 ? -8.969 -2.524 28.962 1.00 62.00 71 ASN A O 1
ATOM 567 N N . ASN A 1 72 ? -10.590 -3.822 28.114 1.00 61.78 72 ASN A N 1
ATOM 568 C CA . ASN A 1 72 ? -11.675 -2.834 28.302 1.00 61.78 72 ASN A CA 1
ATOM 569 C C . ASN A 1 72 ? -11.352 -1.444 27.705 1.00 61.78 72 ASN A C 1
ATOM 571 O O . ASN A 1 72 ? -11.893 -0.421 28.122 1.00 61.78 72 ASN A O 1
ATOM 575 N N . SER A 1 73 ? -10.444 -1.388 26.726 1.00 64.94 73 SER A N 1
ATOM 576 C CA . SER A 1 73 ? -10.007 -0.140 26.115 1.00 64.94 73 SER A CA 1
ATOM 577 C C . SER A 1 73 ? -10.828 0.113 24.858 1.00 64.94 73 SER A C 1
ATOM 579 O O . SER A 1 73 ? -10.866 -0.739 23.972 1.00 64.94 73 SER A O 1
ATOM 581 N N . SER A 1 74 ? -11.416 1.300 24.725 1.00 65.38 74 SER A N 1
ATOM 582 C CA . SER A 1 74 ? -12.098 1.761 23.506 1.00 65.38 74 SER A CA 1
ATOM 583 C C . SER A 1 74 ? -11.115 2.131 22.379 1.00 65.38 74 SER A C 1
ATOM 585 O O . SER A 1 74 ? -11.355 3.064 21.613 1.00 65.38 74 SER A O 1
ATOM 587 N N . LYS A 1 75 ? -9.961 1.455 22.316 1.00 76.62 75 LYS A N 1
ATOM 588 C CA . LYS A 1 75 ? -8.898 1.726 21.350 1.00 76.62 75 LYS A CA 1
ATOM 589 C C . LYS A 1 75 ? -9.161 0.938 20.074 1.00 76.62 75 LYS A C 1
ATOM 591 O O . LYS A 1 75 ? -9.361 -0.277 20.110 1.00 76.62 75 LYS A O 1
ATOM 596 N N . TYR A 1 76 ? -9.129 1.650 18.957 1.00 81.31 76 TYR A N 1
ATOM 597 C CA . TYR A 1 76 ? -9.135 1.062 17.629 1.00 81.31 76 TYR A CA 1
ATOM 598 C C . TYR A 1 76 ? -7.709 1.006 17.095 1.00 81.31 76 TYR A C 1
ATOM 600 O O . TYR A 1 76 ? -6.913 1.918 17.322 1.00 81.31 76 TYR A O 1
ATOM 608 N N . PHE A 1 77 ? -7.411 -0.064 16.376 1.00 80.94 77 PHE A N 1
ATOM 609 C CA . PHE A 1 77 ? -6.129 -0.320 15.747 1.00 80.94 77 PHE A CA 1
ATOM 610 C C . PHE A 1 77 ? -6.338 -0.454 14.245 1.00 80.94 77 PHE A C 1
ATOM 612 O O . PHE A 1 77 ? -7.361 -0.975 13.796 1.00 80.94 77 PHE A O 1
ATOM 619 N N . VAL A 1 78 ? -5.366 0.027 13.477 1.00 83.56 78 VAL A N 1
ATOM 620 C CA . VAL A 1 78 ? -5.336 -0.115 12.022 1.00 83.56 78 VAL A CA 1
ATOM 621 C C . VAL A 1 78 ? -4.207 -1.070 11.667 1.00 83.56 78 VAL A C 1
ATOM 623 O O . VAL A 1 78 ? -3.071 -0.869 12.089 1.00 83.56 78 VAL A O 1
ATOM 626 N N . GLN A 1 79 ? -4.520 -2.097 10.885 1.00 86.12 79 GLN A N 1
ATOM 627 C CA . GLN A 1 79 ? -3.554 -3.028 10.313 1.00 86.12 79 GLN A CA 1
ATOM 628 C C . GLN A 1 79 ? -3.611 -2.955 8.791 1.00 86.12 79 GLN A C 1
ATOM 630 O O . GLN A 1 79 ? -4.695 -2.894 8.209 1.00 86.12 79 GLN A O 1
ATOM 635 N N . VAL A 1 80 ? -2.445 -2.981 8.146 1.00 88.69 80 VAL A N 1
ATOM 636 C CA . VAL A 1 80 ? -2.351 -3.077 6.688 1.00 88.69 80 VAL A CA 1
ATOM 637 C C . VAL A 1 80 ? -2.078 -4.514 6.289 1.00 88.69 80 VAL A C 1
ATO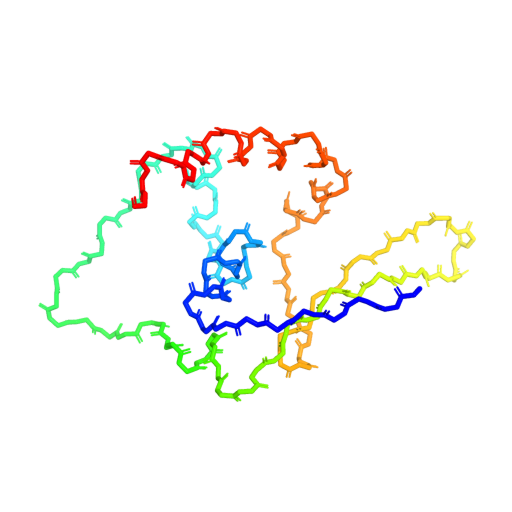M 639 O O . VAL A 1 80 ? -1.177 -5.156 6.834 1.00 88.69 80 VAL A O 1
ATOM 642 N N . LEU A 1 81 ? -2.836 -5.001 5.314 1.00 89.88 81 LEU A N 1
ATOM 643 C CA . LEU A 1 81 ? -2.548 -6.242 4.612 1.00 89.88 81 LEU A CA 1
ATOM 644 C C . LEU A 1 81 ? -2.200 -5.890 3.166 1.00 89.88 81 LEU A C 1
ATOM 646 O O . LEU A 1 81 ? -3.031 -5.329 2.449 1.00 89.88 81 LEU A O 1
ATOM 650 N N . HIS A 1 82 ? -0.977 -6.203 2.754 1.00 90.38 82 HIS A N 1
ATOM 651 C CA . HIS A 1 82 ? -0.559 -6.126 1.362 1.00 90.38 82 HIS A CA 1
ATOM 652 C C . HIS A 1 82 ? -0.648 -7.524 0.772 1.00 90.38 82 HIS A C 1
ATOM 654 O O . HIS A 1 82 ? 0.055 -8.430 1.218 1.00 90.38 82 HIS A O 1
ATOM 660 N N . ASN A 1 83 ? -1.526 -7.709 -0.206 1.00 90.12 83 ASN A N 1
ATOM 661 C CA . ASN A 1 83 ? -1.797 -9.002 -0.815 1.00 90.12 83 ASN A CA 1
ATOM 662 C C . ASN A 1 83 ? -2.067 -10.094 0.236 1.00 90.12 83 ASN A C 1
ATOM 664 O O . ASN A 1 83 ? -1.447 -11.151 0.217 1.00 90.12 83 ASN A O 1
ATOM 668 N N . GLU A 1 84 ? -2.941 -9.784 1.198 1.00 91.50 84 GLU A N 1
ATOM 669 C CA . GLU A 1 84 ? -3.310 -10.646 2.337 1.00 91.50 84 GLU A CA 1
ATOM 670 C C . GLU A 1 84 ? -2.198 -10.918 3.367 1.00 91.50 84 GLU A C 1
ATOM 672 O O . GLU A 1 84 ? -2.463 -11.518 4.410 1.00 91.50 84 GLU A O 1
ATOM 677 N N . TYR A 1 85 ? -0.982 -10.407 3.158 1.00 91.19 8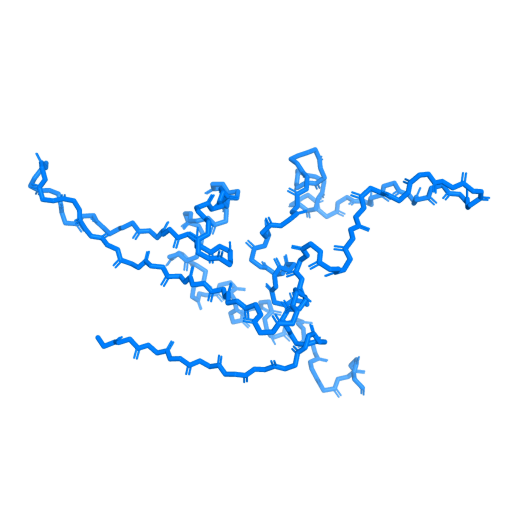5 TYR A N 1
ATOM 678 C CA . TYR A 1 85 ? 0.105 -10.512 4.126 1.00 91.19 85 TYR A CA 1
ATOM 679 C C . TYR A 1 85 ? 0.157 -9.291 5.054 1.00 91.19 85 TYR A C 1
ATOM 681 O O . TYR A 1 85 ? 0.214 -8.149 4.578 1.00 91.19 85 TYR A O 1
ATOM 689 N N . PRO A 1 86 ? 0.191 -9.495 6.387 1.00 89.88 86 PRO A N 1
ATOM 690 C CA . PRO A 1 86 ? 0.414 -8.420 7.344 1.00 89.88 86 PRO A CA 1
ATOM 691 C C . PRO A 1 86 ? 1.702 -7.667 7.035 1.00 89.88 86 PRO A C 1
ATOM 693 O O . PRO A 1 86 ? 2.787 -8.244 7.068 1.00 89.88 86 PRO A O 1
ATOM 696 N N . THR A 1 87 ? 1.577 -6.375 6.737 1.00 86.94 87 THR A N 1
ATOM 697 C CA . THR A 1 87 ? 2.721 -5.527 6.394 1.00 86.94 87 THR A CA 1
ATOM 698 C C . THR A 1 87 ? 2.868 -4.430 7.442 1.00 86.94 87 THR A C 1
ATOM 700 O O . THR A 1 87 ? 1.889 -3.728 7.723 1.00 86.94 87 THR A O 1
ATOM 703 N N . PRO A 1 88 ? 4.052 -4.282 8.064 1.00 79.31 88 PRO A N 1
ATOM 704 C CA . PRO A 1 88 ? 4.274 -3.227 9.037 1.00 79.31 88 PRO A CA 1
ATOM 705 C C . PRO A 1 88 ? 4.216 -1.869 8.335 1.00 79.31 88 PRO A C 1
ATOM 707 O O . PRO A 1 88 ? 4.935 -1.629 7.370 1.00 79.31 88 PRO A O 1
ATOM 710 N N . MET A 1 89 ? 3.365 -0.975 8.832 1.00 75.12 89 MET A N 1
ATOM 711 C CA . MET A 1 89 ? 3.395 0.433 8.443 1.00 75.12 89 MET A CA 1
ATOM 712 C C . MET A 1 89 ? 4.310 1.183 9.422 1.00 75.12 89 MET A C 1
ATOM 714 O O . MET A 1 89 ? 4.263 0.892 10.624 1.00 75.12 89 MET A O 1
ATOM 718 N N . PRO A 1 90 ? 5.108 2.162 8.962 1.00 69.06 90 PRO A N 1
ATOM 719 C CA . PRO A 1 90 ? 5.861 3.030 9.855 1.00 69.06 90 PRO A CA 1
ATOM 720 C C . PRO A 1 90 ? 4.947 3.649 10.921 1.00 69.06 90 PRO A C 1
ATOM 722 O O . PRO A 1 90 ? 3.939 4.287 10.618 1.00 69.06 90 PRO A O 1
ATOM 725 N N . VAL A 1 91 ? 5.282 3.435 12.196 1.00 54.72 91 VAL A N 1
ATOM 726 C CA . VAL A 1 91 ? 4.420 3.767 13.349 1.00 54.72 91 VAL A CA 1
ATOM 727 C C . VAL A 1 91 ? 4.157 5.276 13.467 1.00 54.72 91 VAL A C 1
ATOM 729 O O . VAL A 1 91 ? 3.104 5.679 13.960 1.00 54.72 91 VAL A O 1
ATOM 732 N N . SER A 1 92 ? 5.058 6.113 12.944 1.00 54.12 92 SER A N 1
ATOM 733 C CA . SER A 1 92 ? 4.873 7.566 12.830 1.00 54.12 92 SER A CA 1
ATOM 734 C C . SER A 1 92 ? 3.738 7.959 11.874 1.00 54.12 92 SER A C 1
ATOM 736 O O . SER A 1 92 ? 3.152 9.029 12.043 1.00 54.12 92 SER A O 1
ATOM 738 N N . LEU A 1 93 ? 3.378 7.095 10.915 1.00 52.91 93 LEU A N 1
ATOM 739 C CA . LEU A 1 93 ? 2.262 7.283 9.982 1.00 52.91 93 LEU A CA 1
ATOM 740 C C . LEU A 1 93 ? 0.931 6.721 10.521 1.00 52.91 93 LEU A C 1
ATOM 742 O O . LEU A 1 93 ? -0.126 7.262 10.224 1.00 52.91 93 LEU A O 1
ATOM 746 N N . LEU A 1 94 ? 0.947 5.701 11.387 1.00 47.09 94 LEU A N 1
ATOM 747 C CA . LEU A 1 94 ? -0.281 5.130 11.973 1.00 47.09 94 LEU A CA 1
ATOM 748 C C . LEU A 1 94 ? -0.916 6.012 13.057 1.00 47.09 94 LEU A C 1
ATOM 750 O O . LEU A 1 94 ? -2.137 6.183 13.077 1.00 47.09 94 LEU A O 1
ATOM 754 N N . SER A 1 95 ? -0.109 6.585 13.956 1.00 42.94 95 SER A N 1
ATOM 755 C CA . SER A 1 95 ? -0.595 7.565 14.945 1.00 42.94 95 SER A CA 1
ATOM 756 C C . SER A 1 95 ? -1.104 8.832 14.264 1.00 42.94 95 SER A C 1
ATOM 758 O O . SER A 1 95 ? -2.055 9.469 14.725 1.00 42.94 95 SER A O 1
ATOM 760 N N . SER A 1 96 ? -0.506 9.153 13.121 1.00 43.06 96 SER A N 1
ATOM 761 C CA . SER A 1 96 ? -0.858 10.314 12.349 1.00 43.06 96 SER A CA 1
ATOM 762 C C . SER A 1 96 ? -2.041 10.060 11.415 1.00 43.06 96 SER A C 1
ATOM 764 O O . SER A 1 96 ? -2.836 10.962 11.358 1.00 43.06 96 SER A O 1
ATOM 766 N N . ILE A 1 97 ? -2.355 8.891 10.841 1.00 44.59 97 ILE A N 1
ATOM 767 C CA . ILE A 1 97 ? -3.609 8.698 10.054 1.00 44.59 97 ILE A CA 1
ATOM 768 C C . ILE A 1 97 ? -4.890 9.069 10.841 1.00 44.59 97 ILE A C 1
ATOM 770 O O . ILE A 1 97 ? -5.835 9.617 10.271 1.00 44.59 97 ILE A O 1
ATOM 774 N N . ILE A 1 98 ? -4.919 8.848 12.163 1.00 44.25 98 ILE A N 1
ATOM 775 C CA . ILE A 1 98 ? -6.035 9.271 13.033 1.00 44.25 98 ILE A CA 1
ATOM 776 C C . ILE A 1 98 ? -6.001 10.794 13.311 1.00 44.25 98 ILE A C 1
ATOM 778 O O . ILE A 1 98 ? -7.059 11.416 13.404 1.00 44.25 98 ILE A O 1
ATOM 782 N N . GLN A 1 99 ? -4.820 11.426 13.377 1.00 40.06 99 GLN A N 1
ATOM 783 C CA . GLN A 1 99 ? -4.650 12.892 13.491 1.00 40.06 99 GLN A CA 1
ATOM 784 C C . GLN A 1 99 ? -4.632 13.646 12.134 1.00 40.06 99 GLN A C 1
ATOM 786 O O . GLN A 1 99 ? -4.871 14.849 12.085 1.00 40.06 99 GLN A O 1
ATOM 791 N N . GLN A 1 100 ? -4.395 12.962 11.014 1.00 42.34 100 GLN A N 1
ATOM 792 C CA . GLN A 1 100 ? -4.119 13.480 9.668 1.00 42.34 100 GLN A CA 1
ATOM 793 C C . GLN A 1 100 ? -5.397 13.646 8.861 1.00 42.34 100 GLN A C 1
ATOM 795 O O . GLN A 1 100 ? -5.326 13.978 7.689 1.00 42.34 100 GLN A O 1
ATOM 800 N N . LYS A 1 101 ? -6.591 13.522 9.449 1.00 45.09 101 LYS A N 1
ATOM 801 C CA . LYS A 1 101 ? -7.784 14.031 8.760 1.00 45.09 101 LYS A CA 1
ATOM 802 C C . LYS A 1 101 ? -7.626 15.527 8.410 1.00 45.09 101 LYS A C 1
ATOM 804 O O . LYS A 1 101 ? -8.171 15.966 7.407 1.00 45.09 101 LYS A O 1
ATOM 809 N N . ALA A 1 102 ? -6.845 16.270 9.206 1.00 39.78 102 ALA A N 1
ATOM 810 C CA . ALA A 1 102 ? -6.409 17.634 8.902 1.00 39.78 102 ALA A CA 1
ATOM 811 C C . ALA A 1 102 ? -5.233 17.659 7.905 1.00 39.78 102 ALA A C 1
ATOM 813 O O . ALA A 1 102 ? -5.356 18.226 6.828 1.00 39.78 102 ALA A O 1
ATOM 814 N N . LYS A 1 103 ? -4.136 16.945 8.196 1.00 42.16 103 LYS A N 1
ATOM 815 C CA . LYS A 1 103 ? -2.913 17.006 7.374 1.00 42.16 103 LYS A CA 1
ATOM 816 C C . LYS A 1 103 ? -3.021 16.339 5.997 1.00 42.16 103 LYS A C 1
ATOM 818 O O . LYS A 1 103 ? -2.272 16.708 5.113 1.00 42.16 103 LYS A O 1
ATOM 823 N N . LEU A 1 104 ? -3.908 15.360 5.802 1.00 45.38 104 LEU A N 1
ATOM 824 C CA . LEU A 1 104 ? -4.185 14.742 4.500 1.00 45.38 104 LEU A CA 1
ATOM 825 C C . LEU A 1 104 ? -4.970 15.703 3.607 1.00 45.38 104 LEU A C 1
ATOM 827 O O . LEU A 1 104 ? -4.747 15.705 2.408 1.00 45.38 104 LEU A O 1
ATOM 831 N N . ASN A 1 105 ? -5.855 16.530 4.175 1.00 42.81 105 ASN A N 1
ATOM 832 C CA . ASN A 1 105 ? -6.478 17.615 3.421 1.00 42.81 105 ASN A CA 1
ATOM 833 C C . ASN A 1 105 ? -5.450 18.695 3.066 1.00 42.81 105 ASN A C 1
ATOM 835 O O . ASN A 1 105 ? -5.487 19.158 1.937 1.00 42.81 105 ASN A O 1
ATOM 839 N N . ASP A 1 106 ? -4.515 19.025 3.962 1.00 44.91 106 ASP A N 1
ATOM 840 C CA . ASP A 1 106 ? -3.425 19.966 3.656 1.00 44.91 106 ASP A CA 1
ATOM 841 C C . ASP A 1 106 ? -2.451 19.387 2.607 1.00 44.91 106 ASP A C 1
ATOM 843 O O . ASP A 1 106 ? -2.152 20.044 1.622 1.00 44.91 106 ASP A O 1
ATOM 847 N N . LEU A 1 107 ? -2.052 18.112 2.718 1.00 42.97 107 LEU A N 1
ATOM 848 C CA . LEU A 1 107 ? -1.235 17.410 1.711 1.00 42.97 107 LEU A CA 1
ATOM 849 C C . LEU A 1 107 ? -1.956 17.259 0.367 1.00 42.97 107 LEU A C 1
ATOM 851 O O . LEU A 1 107 ? -1.314 17.308 -0.671 1.00 42.97 107 LEU A O 1
ATOM 855 N N . LEU A 1 108 ? -3.279 17.073 0.362 1.00 50.19 108 LEU A N 1
ATOM 856 C CA . LEU A 1 108 ? -4.084 17.062 -0.865 1.00 50.19 108 LEU A CA 1
ATOM 857 C C . LEU A 1 108 ? -4.349 18.472 -1.414 1.00 50.19 108 LEU A C 1
ATOM 859 O O . LEU A 1 108 ? -4.713 18.590 -2.580 1.00 50.19 108 LEU A O 1
ATOM 863 N N . GLN A 1 109 ? -4.198 19.522 -0.603 1.00 46.69 109 GLN A N 1
ATOM 864 C CA . GLN A 1 109 ? -4.234 20.915 -1.055 1.00 46.69 109 GLN A CA 1
ATOM 865 C C . GLN A 1 109 ? -2.882 21.352 -1.634 1.00 46.69 109 GLN A C 1
ATOM 867 O O . GLN A 1 109 ? -2.873 22.053 -2.643 1.00 46.69 109 GLN A O 1
ATOM 872 N N . ASP A 1 110 ? -1.769 20.886 -1.058 1.00 44.84 110 ASP A N 1
ATOM 873 C CA . ASP A 1 110 ? -0.410 21.122 -1.566 1.00 44.84 110 ASP A CA 1
ATOM 874 C C . ASP A 1 110 ? -0.058 20.212 -2.755 1.00 44.84 110 ASP A C 1
ATOM 876 O O . ASP A 1 110 ? 0.693 20.612 -3.645 1.00 44.84 110 ASP A O 1
ATOM 880 N N . CYS A 1 111 ? -0.643 19.011 -2.844 1.00 45.47 111 CYS A N 1
ATOM 881 C CA . CYS A 1 111 ? -0.700 18.258 -4.094 1.00 45.47 111 CYS A CA 1
ATOM 882 C C . CYS A 1 111 ? -1.681 18.960 -5.036 1.00 45.47 111 CYS A C 1
ATOM 884 O O . CYS A 1 111 ? -2.859 18.610 -5.110 1.00 45.47 111 CYS A O 1
ATOM 886 N N . PHE A 1 112 ? -1.194 19.945 -5.787 1.00 44.41 112 PHE A N 1
ATOM 887 C CA . PHE A 1 112 ? -1.918 20.554 -6.895 1.00 44.41 112 PHE A CA 1
ATOM 888 C C . PHE A 1 112 ? -2.217 19.507 -7.991 1.00 44.41 112 PHE A C 1
ATOM 890 O O . PHE A 1 112 ? -1.602 19.493 -9.057 1.00 44.41 112 PHE A O 1
ATOM 897 N N . CYS A 1 113 ? -3.238 18.665 -7.793 1.00 48.53 113 CYS A N 1
ATOM 898 C CA . CYS A 1 113 ? -3.744 17.738 -8.815 1.00 48.53 113 CYS A CA 1
ATOM 899 C C . CYS A 1 113 ? -4.223 18.448 -10.097 1.00 48.53 113 CYS A C 1
ATOM 901 O O . CYS A 1 113 ? -4.532 17.783 -11.079 1.00 48.53 113 CYS A O 1
ATOM 903 N N . LEU A 1 114 ? -4.319 19.782 -10.091 1.00 44.94 114 LEU A N 1
ATOM 904 C CA . LEU A 1 114 ? -4.711 20.603 -11.237 1.00 44.94 114 LEU A CA 1
ATOM 905 C C . LEU A 1 114 ? -3.538 21.300 -11.947 1.00 44.94 114 LEU A C 1
ATOM 907 O O . LEU A 1 114 ? -3.772 21.896 -12.993 1.00 44.94 114 LEU A O 1
ATOM 911 N N . VAL A 1 115 ? -2.315 21.272 -11.401 1.00 45.25 115 VAL A N 1
ATOM 912 C CA . VAL A 1 115 ? -1.159 21.993 -11.985 1.00 45.25 115 VAL A CA 1
ATOM 913 C C . VAL A 1 115 ? -0.016 21.052 -12.374 1.00 45.25 115 VAL A C 1
ATOM 915 O O . VAL A 1 115 ? 0.731 21.376 -13.290 1.00 45.25 115 VAL A O 1
ATOM 918 N N . GLU A 1 116 ? 0.094 19.870 -11.756 1.00 45.97 116 GLU A N 1
ATOM 919 C CA . GLU A 1 116 ? 1.172 18.900 -12.032 1.00 45.97 116 GLU A CA 1
ATOM 920 C C . GLU A 1 116 ? 0.713 17.607 -12.748 1.00 45.97 116 GLU A C 1
ATOM 922 O O . GLU A 1 116 ? 1.422 16.602 -12.722 1.00 45.97 116 GLU A O 1
ATOM 927 N N . CYS A 1 117 ? -0.461 17.607 -13.394 1.00 43.88 117 CYS A N 1
ATOM 928 C CA . CYS A 1 117 ? -0.944 16.508 -14.251 1.00 43.88 117 CYS A CA 1
ATOM 929 C C . CYS A 1 117 ? -1.034 16.931 -15.719 1.00 43.88 117 CYS A C 1
ATOM 931 O O . CYS A 1 117 ? -1.581 18.026 -15.978 1.00 43.88 117 CYS A O 1
#

InterPro domains:
  IPR029033 Histidine phosphatase superfamily [G3DSA:3.40.50.1240] (1-111)
  IPR029033 Histidine phosphatase superfamily [SSF53254] (3-101)

Organism: NCBI:txid126358

pLDDT: mean 72.93, std 16.39, range [39.78, 91.94]